Protein AF-A0A0A9E3D6-F1 (afdb_monomer)

Organism: Arundo donax (NCBI:txid35708)

Sequence (77 aa):
MTPLQAAVGVRQGLRPGLPKKAHPKLLDLMQRCWEADPSNRPSFPDVLAELEDLLAQVQGTLGKGTQEPKDDSGTKD

InterPro domains:
  IPR001245 Serine-threonine/tyrosine-protein kinase, catalytic domain [PF07714] (5-51)
  IPR011009 Protein kinase-like domain superfamily [SSF56112] (3-55)
  IPR051681 Serine/Threonine Kinases and Pseudokinases [PTHR44329] (3-59)

Secondary structure (DSSP, 8-state):
--HHHHHHHHHTT--PPPPSSS-HHHHHHHHHHT-SSGGGSPPHHHHHHHHHHHHHHHHHHTT--------------

Structure (mmCIF, N/CA/C/O backbone):
data_AF-A0A0A9E3D6-F1
#
_entry.id   AF-A0A0A9E3D6-F1
#
loop_
_atom_site.group_PDB
_atom_site.id
_atom_site.type_symbol
_atom_site.label_atom_id
_atom_site.label_alt_id
_atom_site.label_comp_id
_atom_site.label_asym_id
_atom_site.label_entity_id
_atom_site.label_seq_id
_atom_site.pdbx_PDB_ins_code
_atom_site.Cartn_x
_atom_site.Cartn_y
_atom_site.Cartn_z
_atom_site.occupancy
_atom_site.B_iso_or_equiv
_atom_site.auth_seq_id
_atom_site.auth_comp_id
_atom_site.auth_asym_id
_atom_site.auth_atom_id
_atom_site.pdbx_PDB_model_num
ATOM 1 N N . MET A 1 1 ? 8.808 -18.287 3.693 1.00 72.19 1 MET A N 1
ATOM 2 C CA . MET A 1 1 ? 8.965 -17.757 2.324 1.00 72.19 1 MET A CA 1
ATOM 3 C C . MET A 1 1 ? 10.366 -17.186 2.225 1.00 72.19 1 MET A C 1
ATOM 5 O O . MET A 1 1 ? 10.730 -16.394 3.085 1.00 72.19 1 MET A O 1
ATOM 9 N N . THR A 1 2 ? 11.177 -17.628 1.269 1.00 93.44 2 THR A N 1
ATOM 10 C CA . THR A 1 2 ? 12.497 -17.023 1.035 1.00 93.44 2 THR A CA 1
ATOM 11 C C . THR A 1 2 ? 12.346 -15.728 0.225 1.00 93.44 2 THR A C 1
ATOM 13 O O . THR A 1 2 ? 11.342 -15.575 -0.479 1.00 93.44 2 THR A O 1
ATOM 16 N N . PRO A 1 3 ? 13.323 -14.802 0.264 1.00 92.62 3 PRO A N 1
ATOM 17 C CA . PRO A 1 3 ? 13.274 -13.580 -0.546 1.00 92.62 3 PRO A CA 1
ATOM 18 C C . PRO A 1 3 ? 13.061 -13.851 -2.043 1.00 92.62 3 PRO A C 1
ATOM 20 O O . PRO A 1 3 ? 12.279 -13.164 -2.697 1.00 92.62 3 PRO A O 1
ATOM 23 N N . LEU A 1 4 ? 13.684 -14.910 -2.575 1.00 94.44 4 LEU A N 1
ATOM 24 C CA . LEU A 1 4 ? 13.513 -15.315 -3.971 1.00 94.44 4 LEU A CA 1
ATOM 25 C C . LEU A 1 4 ? 12.072 -15.753 -4.273 1.00 94.44 4 LEU A C 1
ATOM 27 O O . LEU A 1 4 ? 11.500 -15.337 -5.276 1.00 94.44 4 LEU A O 1
ATOM 31 N N . GLN A 1 5 ? 11.461 -16.550 -3.391 1.00 94.88 5 GLN A N 1
ATOM 32 C CA . GLN A 1 5 ? 10.064 -16.969 -3.542 1.00 94.88 5 GLN A CA 1
ATOM 33 C C . GLN A 1 5 ? 9.106 -15.771 -3.511 1.00 94.88 5 GLN A C 1
ATOM 35 O O . GLN A 1 5 ? 8.146 -15.745 -4.278 1.00 94.88 5 GLN A O 1
ATOM 40 N N . ALA A 1 6 ? 9.376 -14.769 -2.666 1.00 93.06 6 ALA A N 1
ATOM 41 C CA . ALA A 1 6 ? 8.589 -13.537 -2.614 1.00 93.06 6 ALA A CA 1
ATOM 42 C C . ALA A 1 6 ? 8.676 -12.753 -3.930 1.00 93.06 6 ALA A C 1
ATOM 44 O O . ALA A 1 6 ? 7.646 -12.404 -4.502 1.00 93.06 6 ALA A O 1
ATOM 45 N N . ALA A 1 7 ? 9.888 -12.543 -4.452 1.00 93.56 7 ALA A N 1
ATOM 46 C CA . ALA A 1 7 ? 10.091 -11.843 -5.718 1.00 93.56 7 ALA A CA 1
ATOM 47 C C . ALA A 1 7 ? 9.400 -12.559 -6.892 1.00 93.56 7 ALA A C 1
ATOM 49 O O . ALA A 1 7 ? 8.718 -11.922 -7.697 1.00 93.56 7 ALA A O 1
ATOM 50 N N . VAL A 1 8 ? 9.525 -13.890 -6.972 1.00 95.25 8 VAL A N 1
ATOM 51 C CA . VAL A 1 8 ? 8.848 -14.698 -7.998 1.00 95.25 8 VAL A CA 1
ATOM 52 C C . VAL A 1 8 ? 7.327 -14.598 -7.861 1.00 95.25 8 VAL A C 1
ATOM 54 O O . VAL A 1 8 ? 6.651 -14.341 -8.855 1.00 95.25 8 VAL A O 1
ATOM 57 N N . GLY A 1 9 ? 6.789 -14.721 -6.646 1.00 94.69 9 GLY A N 1
ATOM 58 C CA . GLY A 1 9 ? 5.351 -14.613 -6.403 1.00 94.69 9 GLY A CA 1
ATOM 59 C C . GLY A 1 9 ? 4.784 -13.243 -6.783 1.00 94.69 9 GLY A C 1
ATOM 60 O O . GLY A 1 9 ? 3.760 -13.172 -7.457 1.00 94.69 9 GLY A O 1
ATOM 61 N N . VAL A 1 10 ? 5.476 -12.151 -6.439 1.00 94.38 10 VAL A N 1
ATOM 62 C CA . VAL A 1 10 ? 5.051 -10.787 -6.802 1.00 94.38 10 VAL A CA 1
ATOM 63 C C . VAL A 1 10 ? 4.965 -10.615 -8.318 1.00 94.38 10 VAL A C 1
ATOM 65 O O . VAL A 1 10 ? 3.987 -10.036 -8.799 1.00 94.38 10 VAL A O 1
ATOM 68 N N . ARG A 1 11 ? 5.937 -11.160 -9.069 1.00 91.62 11 ARG A N 1
ATOM 69 C CA . ARG A 1 11 ? 5.933 -11.160 -10.544 1.00 91.62 11 ARG A CA 1
ATOM 70 C C . ARG A 1 11 ? 4.781 -11.970 -11.143 1.00 91.62 11 ARG A C 1
ATOM 72 O O . ARG A 1 11 ? 4.358 -11.669 -12.250 1.00 91.62 11 ARG A O 1
ATOM 79 N N . GLN A 1 12 ? 4.274 -12.967 -10.421 1.00 94.50 12 GLN A N 1
ATOM 80 C CA . GLN A 1 12 ? 3.100 -13.765 -10.797 1.00 94.50 12 GLN A CA 1
ATOM 81 C C . GLN A 1 12 ? 1.772 -13.134 -10.342 1.00 94.50 12 GLN A C 1
ATOM 83 O O . GLN A 1 12 ? 0.722 -13.751 -10.480 1.00 94.50 12 GLN A O 1
ATOM 88 N N . GLY A 1 13 ? 1.803 -11.924 -9.776 1.00 92.75 13 GLY A N 1
ATOM 89 C CA . GLY A 1 13 ? 0.607 -11.244 -9.275 1.00 92.75 13 GLY A CA 1
ATOM 90 C C . GLY A 1 13 ? 0.167 -11.694 -7.880 1.00 92.75 13 GLY A C 1
ATOM 91 O O . GLY A 1 13 ? -0.841 -11.205 -7.380 1.00 92.75 13 GLY A O 1
ATOM 92 N N . LEU A 1 14 ? 0.923 -12.568 -7.206 1.00 94.69 14 LEU A N 1
ATOM 93 C CA . LEU A 1 14 ? 0.608 -12.950 -5.832 1.00 94.69 14 LEU A CA 1
ATOM 94 C C . LEU A 1 14 ? 0.824 -11.762 -4.892 1.00 94.69 14 LEU A C 1
ATOM 96 O O . LEU A 1 14 ? 1.819 -11.032 -4.985 1.00 94.69 14 LEU A O 1
ATOM 100 N N . ARG A 1 15 ? -0.111 -11.593 -3.960 1.00 94.81 15 ARG A N 1
ATOM 101 C CA . ARG A 1 15 ? -0.058 -10.619 -2.867 1.00 94.81 15 ARG A CA 1
ATOM 102 C C . ARG A 1 15 ? -0.432 -11.309 -1.553 1.00 94.81 15 ARG A C 1
ATOM 104 O O . ARG A 1 15 ? -1.124 -12.329 -1.588 1.00 94.81 15 ARG A O 1
ATOM 111 N N . PRO A 1 16 ? 0.034 -10.803 -0.399 1.00 92.44 16 PRO A N 1
ATOM 112 C CA . PRO A 1 16 ? -0.410 -11.311 0.892 1.00 92.44 16 PRO A CA 1
ATOM 113 C C . PRO A 1 16 ? -1.934 -11.229 1.027 1.00 92.44 16 PRO A C 1
ATOM 115 O O . PRO A 1 16 ? -2.560 -10.296 0.526 1.00 92.44 16 PRO A O 1
ATOM 118 N N . GLY A 1 17 ? -2.525 -12.188 1.739 1.00 93.12 17 GLY A N 1
ATOM 119 C CA . GLY A 1 17 ? -3.939 -12.115 2.093 1.00 93.12 17 GLY A CA 1
A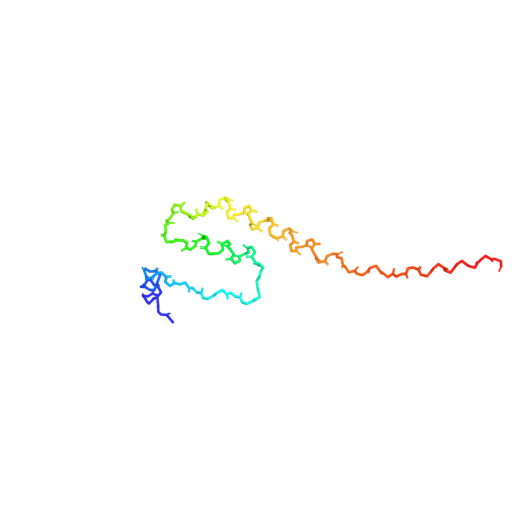TOM 120 C C . GLY A 1 17 ? -4.226 -10.887 2.958 1.00 93.12 17 GLY A C 1
ATOM 121 O O . GLY A 1 17 ? -3.429 -10.532 3.829 1.00 93.12 17 GLY A O 1
ATOM 122 N N . LEU A 1 18 ? -5.371 -10.248 2.725 1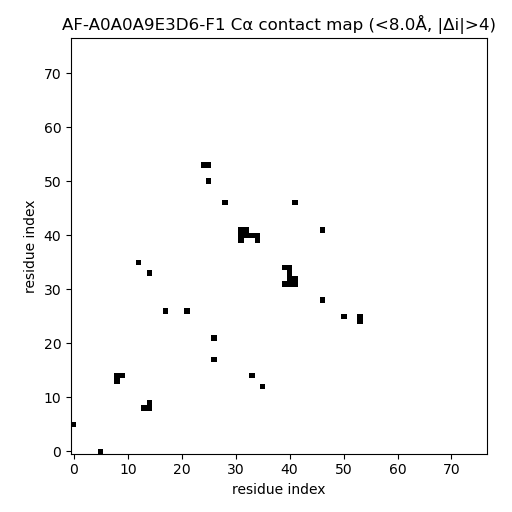.00 93.50 18 LEU A N 1
ATOM 123 C CA . LEU A 1 18 ? -5.779 -9.078 3.495 1.00 93.50 18 LEU A CA 1
ATOM 124 C C . LEU A 1 18 ? -6.114 -9.462 4.950 1.00 93.50 18 LEU A C 1
ATOM 126 O O . LEU A 1 18 ? -6.718 -10.514 5.195 1.00 93.50 18 LEU A O 1
ATOM 130 N N . PRO A 1 19 ? -5.744 -8.628 5.937 1.00 93.81 19 PRO A N 1
ATOM 131 C CA . PRO A 1 19 ? -6.072 -8.881 7.335 1.00 93.81 19 PRO A CA 1
ATOM 132 C C . PRO A 1 19 ? -7.588 -8.821 7.572 1.00 93.81 19 PRO A C 1
ATOM 134 O O . PRO A 1 19 ? -8.276 -7.929 7.087 1.00 93.81 19 PRO A O 1
ATOM 137 N N . LYS A 1 20 ? -8.113 -9.748 8.388 1.00 91.38 20 LYS A N 1
ATOM 138 C CA . LYS A 1 20 ? -9.557 -9.841 8.697 1.00 91.38 20 LYS A CA 1
ATOM 139 C C . LYS A 1 20 ? -10.087 -8.694 9.566 1.00 91.38 20 LYS A C 1
ATOM 141 O O . LYS A 1 20 ? -11.285 -8.448 9.589 1.00 91.38 20 LYS A O 1
ATOM 146 N N . LYS A 1 21 ? -9.207 -8.046 10.333 1.00 92.25 21 LYS A N 1
ATOM 147 C CA . LYS A 1 21 ? -9.535 -6.955 11.262 1.00 92.25 21 LYS A CA 1
ATOM 148 C C . LYS A 1 21 ? -8.776 -5.700 10.849 1.00 92.25 21 LYS A C 1
ATOM 150 O O . LYS A 1 21 ? -7.752 -5.372 11.438 1.00 92.25 21 LYS A O 1
ATOM 155 N N . ALA A 1 22 ? -9.258 -5.041 9.807 1.00 92.00 22 ALA A N 1
ATOM 156 C CA . ALA A 1 22 ? -8.708 -3.784 9.323 1.00 92.00 22 ALA A CA 1
ATOM 157 C C . ALA A 1 22 ? -9.826 -2.909 8.759 1.00 92.00 22 ALA A C 1
ATOM 159 O O . ALA A 1 22 ? -10.881 -3.407 8.364 1.00 92.00 22 ALA A O 1
ATOM 160 N N . HIS A 1 23 ? -9.592 -1.599 8.733 1.00 94.56 23 HIS A N 1
ATOM 161 C CA . HIS A 1 23 ? -10.558 -0.661 8.184 1.00 94.56 23 HIS A CA 1
ATOM 162 C C . HIS A 1 23 ? -10.715 -0.881 6.665 1.00 94.56 23 HIS A C 1
ATOM 164 O O . HIS A 1 23 ? -9.696 -0.962 5.977 1.00 94.56 23 HIS A O 1
ATOM 170 N N . PRO A 1 24 ? -11.940 -0.917 6.103 1.00 94.88 24 PRO A N 1
ATOM 171 C CA . PRO A 1 24 ? -12.153 -1.179 4.676 1.00 94.88 24 PRO A CA 1
ATOM 172 C C . PRO A 1 24 ? -11.357 -0.254 3.744 1.00 94.88 24 PRO A C 1
ATOM 174 O O . PRO A 1 24 ? -10.758 -0.724 2.784 1.00 94.88 24 PRO A O 1
ATOM 177 N N . LYS A 1 25 ? -11.259 1.042 4.075 1.00 95.38 25 LYS A N 1
ATOM 178 C CA . LYS A 1 25 ? -10.440 2.006 3.310 1.00 95.38 25 LYS A CA 1
ATOM 179 C C . LYS A 1 25 ? -8.942 1.680 3.314 1.00 95.38 25 LYS A C 1
ATOM 181 O O . LYS A 1 25 ? -8.273 1.905 2.318 1.00 95.38 25 LYS A O 1
ATOM 186 N N . LEU A 1 26 ? -8.417 1.111 4.405 1.00 96.19 26 LEU A N 1
ATOM 187 C CA . LEU A 1 26 ? -7.019 0.672 4.445 1.00 96.19 26 LEU A CA 1
ATOM 188 C C . LEU A 1 26 ? -6.804 -0.526 3.517 1.00 96.19 26 LEU A C 1
ATOM 190 O O . LEU A 1 26 ? -5.800 -0.593 2.817 1.00 96.19 26 LEU A O 1
ATOM 194 N N . LEU A 1 27 ? -7.757 -1.462 3.501 1.00 96.69 27 LEU A N 1
ATOM 195 C CA . LEU A 1 27 ? -7.706 -2.627 2.618 1.00 96.69 27 LEU A CA 1
ATOM 196 C C . LEU A 1 27 ? -7.772 -2.228 1.139 1.00 96.69 27 LEU A C 1
ATOM 198 O O . LEU A 1 27 ? -7.070 -2.822 0.323 1.00 96.69 27 LEU A O 1
ATOM 202 N N . ASP A 1 28 ? -8.596 -1.238 0.799 1.00 96.81 28 ASP A N 1
ATOM 203 C CA . ASP A 1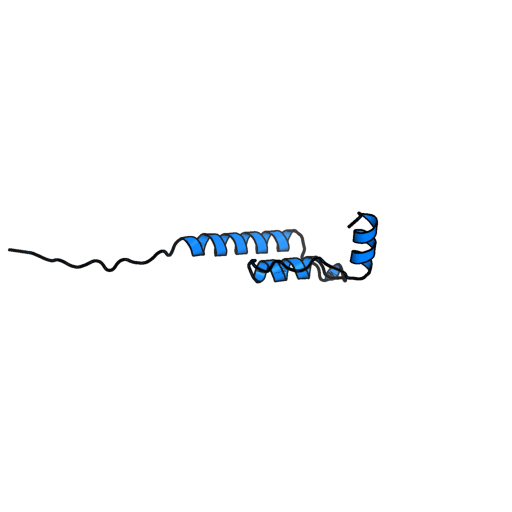 28 ? -8.665 -0.662 -0.547 1.00 96.81 28 ASP A CA 1
ATOM 204 C C . ASP A 1 28 ? -7.339 0.002 -0.949 1.00 96.81 28 ASP A C 1
ATOM 206 O O . ASP A 1 28 ? -6.747 -0.358 -1.967 1.00 96.81 28 ASP A O 1
ATOM 210 N N . LEU A 1 29 ? -6.808 0.883 -0.092 1.00 97.69 29 LEU A N 1
ATOM 211 C CA . LEU A 1 29 ? -5.533 1.562 -0.323 1.00 97.69 29 LEU A CA 1
ATOM 212 C C . LEU A 1 29 ? -4.382 0.566 -0.534 1.00 97.69 29 LEU A C 1
ATOM 214 O O . LEU A 1 29 ? -3.580 0.723 -1.453 1.00 97.69 29 LEU A O 1
ATOM 218 N N . MET A 1 30 ? -4.315 -0.496 0.278 1.00 97.19 30 MET A N 1
ATOM 219 C CA . MET A 1 30 ? -3.315 -1.556 0.116 1.00 97.19 30 MET A CA 1
ATOM 220 C C . MET A 1 30 ? -3.406 -2.235 -1.256 1.00 97.19 30 MET A C 1
ATOM 222 O O . MET A 1 30 ? -2.374 -2.474 -1.878 1.00 97.19 30 MET A O 1
ATOM 226 N N . GLN A 1 31 ? -4.617 -2.526 -1.738 1.00 96.12 31 GLN A N 1
ATOM 227 C CA . GLN A 1 31 ? -4.818 -3.142 -3.052 1.00 96.12 31 GLN A CA 1
ATOM 228 C C . GLN A 1 31 ? -4.401 -2.202 -4.186 1.00 96.12 31 GLN A C 1
ATOM 230 O O . GLN A 1 31 ? -3.644 -2.627 -5.059 1.00 96.12 31 GLN A O 1
ATOM 235 N N . ARG A 1 32 ? -4.777 -0.916 -4.129 1.00 97.50 32 ARG A N 1
ATOM 236 C CA . ARG A 1 32 ? -4.355 0.080 -5.131 1.00 97.50 32 ARG A CA 1
ATOM 237 C C . ARG A 1 32 ? -2.838 0.280 -5.167 1.00 97.50 32 ARG A C 1
ATOM 239 O O . ARG A 1 32 ? -2.245 0.378 -6.237 1.00 97.50 32 ARG A O 1
ATOM 246 N N . CYS A 1 33 ? -2.170 0.241 -4.015 1.00 97.44 33 CYS A N 1
ATOM 247 C CA . CYS A 1 33 ? -0.703 0.245 -3.939 1.00 97.44 33 CYS A CA 1
ATOM 248 C C . CYS A 1 33 ? -0.050 -0.993 -4.586 1.00 97.44 33 CYS A C 1
ATOM 250 O O . CYS A 1 33 ? 1.141 -0.975 -4.908 1.00 97.44 33 CYS A O 1
ATOM 252 N N . TRP A 1 34 ? -0.800 -2.081 -4.760 1.00 96.12 34 TRP A N 1
ATOM 253 C CA . TRP A 1 34 ? -0.327 -3.363 -5.282 1.00 96.12 34 TRP A CA 1
ATOM 254 C C . TRP A 1 34 ? -0.665 -3.618 -6.748 1.00 96.12 34 TRP A C 1
ATOM 256 O O . TRP A 1 34 ? -0.273 -4.679 -7.255 1.00 96.12 34 TRP A O 1
ATOM 266 N N . GLU A 1 35 ? -1.321 -2.665 -7.412 1.00 96.06 35 GLU A N 1
ATOM 267 C CA . GLU A 1 35 ? -1.709 -2.749 -8.817 1.00 96.06 35 GLU A CA 1
ATOM 268 C C . GLU A 1 35 ? -0.548 -3.188 -9.716 1.00 96.06 35 GLU A C 1
ATOM 270 O O . GLU A 1 35 ? 0.616 -2.782 -9.552 1.00 96.06 35 GLU A O 1
ATOM 275 N N . ALA A 1 36 ? -0.869 -4.077 -10.659 1.00 93.19 36 ALA A N 1
ATOM 276 C CA . ALA A 1 36 ? 0.109 -4.623 -11.592 1.0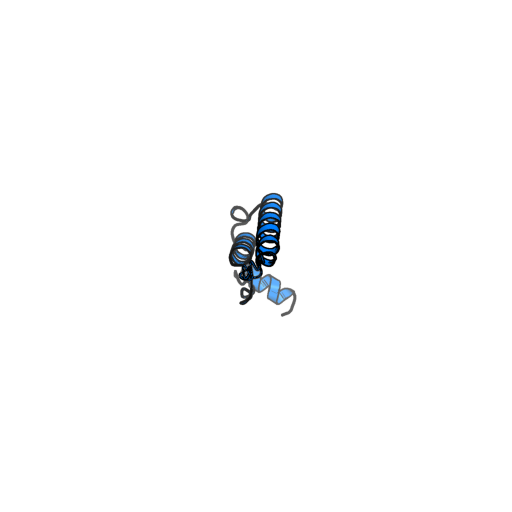0 93.19 36 ALA A CA 1
ATOM 277 C C . ALA A 1 36 ? 0.681 -3.513 -12.480 1.00 93.19 36 ALA A C 1
ATOM 279 O O . ALA A 1 36 ? 1.901 -3.429 -12.632 1.00 93.19 36 ALA A O 1
ATOM 280 N N . ASP A 1 37 ? -0.198 -2.645 -12.984 1.00 94.88 37 ASP A N 1
ATOM 281 C CA . ASP A 1 37 ? 0.169 -1.438 -13.713 1.00 94.88 37 ASP A CA 1
ATOM 282 C C . ASP A 1 37 ? 0.658 -0.352 -12.733 1.00 94.88 37 ASP A C 1
ATOM 284 O O . ASP A 1 37 ? -0.115 0.097 -11.880 1.00 94.88 37 ASP A O 1
ATOM 288 N N . PRO A 1 38 ? 1.927 0.091 -12.823 1.00 95.12 38 PRO A N 1
ATOM 289 C CA . PRO A 1 38 ? 2.442 1.179 -11.999 1.00 95.12 38 PRO A CA 1
ATOM 290 C C . PRO A 1 38 ? 1.650 2.484 -12.126 1.00 95.12 38 PRO A C 1
ATOM 292 O O . PRO A 1 38 ? 1.612 3.238 -11.159 1.00 95.12 38 PRO A O 1
ATOM 295 N N . SER A 1 39 ? 1.015 2.745 -13.272 1.00 97.12 39 SER A N 1
ATOM 296 C CA . SER A 1 39 ? 0.230 3.963 -13.504 1.00 97.12 39 SER A CA 1
ATOM 297 C C . SER A 1 39 ? -1.086 4.000 -12.725 1.00 97.12 39 SER A C 1
ATOM 299 O O . SER A 1 39 ? -1.611 5.085 -12.493 1.00 97.12 39 SER A O 1
ATOM 301 N N . ASN A 1 40 ? -1.592 2.847 -12.275 1.00 97.00 40 ASN A N 1
ATOM 302 C CA . ASN A 1 40 ? -2.791 2.764 -11.435 1.00 97.00 40 ASN A CA 1
ATOM 303 C C . ASN A 1 40 ? -2.486 2.925 -9.938 1.00 97.00 40 ASN A C 1
ATOM 305 O O . ASN A 1 40 ? -3.406 2.974 -9.119 1.00 97.00 40 ASN A O 1
ATOM 309 N N . ARG A 1 41 ? -1.204 2.9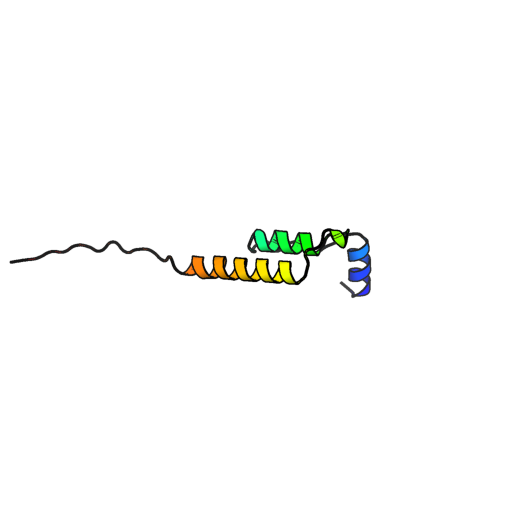75 -9.557 1.00 98.19 41 ARG A N 1
ATOM 310 C CA . ARG A 1 41 ? -0.811 3.116 -8.154 1.00 98.19 41 ARG A CA 1
ATOM 311 C C . ARG A 1 41 ? -0.971 4.571 -7.714 1.00 98.19 41 ARG A C 1
ATOM 313 O O . ARG A 1 41 ? -0.594 5.469 -8.467 1.00 98.19 41 ARG A O 1
ATOM 320 N N . PRO A 1 42 ? -1.471 4.820 -6.492 1.00 98.38 42 PRO A N 1
ATOM 321 C CA . PRO A 1 42 ? -1.523 6.169 -5.948 1.00 98.38 42 PRO A CA 1
ATOM 322 C C . PRO A 1 42 ? -0.111 6.738 -5.794 1.00 98.38 42 PRO A C 1
ATOM 324 O O . PRO A 1 42 ? 0.851 6.006 -5.527 1.00 98.38 42 PRO A O 1
ATOM 327 N N . SER A 1 43 ? 0.013 8.057 -5.935 1.00 98.38 43 SER A N 1
ATOM 328 C CA . SER A 1 43 ? 1.268 8.729 -5.623 1.00 98.38 43 SER A CA 1
ATOM 329 C C . SER A 1 43 ? 1.501 8.723 -4.110 1.00 98.38 43 SER A C 1
ATOM 331 O O . SER A 1 43 ? 0.567 8.610 -3.318 1.00 98.38 43 SER A O 1
ATOM 333 N N . PHE A 1 44 ? 2.756 8.845 -3.675 1.00 98.12 44 PHE A N 1
ATOM 334 C CA . PHE A 1 44 ? 3.059 8.857 -2.241 1.00 98.12 44 PHE A CA 1
ATOM 335 C C . PHE A 1 44 ? 2.330 9.981 -1.469 1.00 98.12 44 PHE A C 1
ATOM 337 O O . PHE A 1 44 ? 1.835 9.702 -0.378 1.00 98.12 44 PHE A O 1
ATOM 344 N N . PRO A 1 45 ? 2.186 11.211 -2.010 1.00 98.44 45 PRO A N 1
ATOM 345 C CA . PRO A 1 45 ? 1.328 12.233 -1.408 1.00 98.44 45 PRO A CA 1
ATOM 346 C C . PRO A 1 45 ? -0.136 11.805 -1.234 1.00 98.44 45 PRO A C 1
ATOM 348 O O . PRO A 1 45 ? -0.702 12.046 -0.171 1.00 98.44 45 PRO A O 1
ATOM 351 N N . ASP A 1 46 ? -0.729 11.129 -2.224 1.00 98.19 46 ASP A N 1
ATOM 352 C CA . ASP A 1 46 ? -2.116 10.645 -2.127 1.00 98.19 46 ASP A CA 1
ATOM 353 C C . ASP A 1 46 ? -2.250 9.591 -1.021 1.00 98.19 46 ASP A C 1
ATOM 355 O O . ASP A 1 46 ? -3.177 9.633 -0.216 1.00 98.19 46 ASP A O 1
ATOM 359 N N . VAL A 1 47 ? -1.274 8.678 -0.931 1.00 98.44 47 VAL A N 1
ATOM 360 C CA . VAL A 1 47 ? -1.215 7.662 0.130 1.00 98.44 47 VAL A CA 1
ATOM 361 C C . VAL A 1 47 ? -1.182 8.315 1.512 1.00 98.44 47 VAL A C 1
ATOM 363 O O . VAL A 1 47 ? -1.893 7.867 2.409 1.00 98.44 47 VAL A O 1
ATOM 366 N N . LEU A 1 48 ? -0.366 9.359 1.699 1.00 98.25 48 LEU A N 1
ATOM 367 C CA . LEU A 1 48 ? -0.286 10.079 2.973 1.00 98.25 48 LEU A CA 1
ATOM 368 C C . LEU A 1 48 ? -1.616 10.742 3.329 1.00 98.25 48 LEU A C 1
ATOM 370 O O . LEU A 1 48 ? -2.111 10.518 4.432 1.00 98.25 48 LEU A O 1
ATOM 374 N N . ALA A 1 49 ? -2.212 11.482 2.392 1.00 98.12 49 ALA A N 1
ATOM 375 C CA . ALA A 1 49 ? -3.483 12.165 2.615 1.00 98.12 49 ALA A CA 1
ATOM 376 C C . ALA A 1 49 ? -4.590 11.183 3.036 1.00 98.12 49 ALA A C 1
ATOM 378 O O . ALA A 1 49 ? -5.280 11.397 4.031 1.00 98.12 49 ALA A O 1
ATOM 379 N N . GLU A 1 50 ? -4.710 10.046 2.344 1.00 97.94 50 GLU A N 1
ATOM 380 C CA . GLU A 1 50 ? -5.709 9.028 2.679 1.00 97.94 50 GLU A CA 1
ATOM 381 C C . GLU A 1 50 ? -5.467 8.366 4.046 1.00 97.94 50 GLU A C 1
ATOM 383 O O . GLU A 1 50 ? -6.421 8.042 4.763 1.00 97.94 50 GLU A O 1
ATOM 388 N N . LEU A 1 51 ? -4.202 8.148 4.424 1.00 97.69 51 LEU A N 1
ATOM 389 C CA . LEU A 1 51 ? -3.845 7.587 5.729 1.00 97.69 51 LEU A CA 1
ATOM 390 C C . LEU A 1 51 ? -4.127 8.568 6.872 1.00 97.69 51 LEU A C 1
ATOM 392 O O . LEU A 1 51 ? -4.628 8.143 7.915 1.00 97.69 51 LEU A O 1
ATOM 396 N N . GLU A 1 52 ? -3.837 9.854 6.684 1.00 97.31 52 GLU A N 1
ATOM 397 C CA . GLU A 1 52 ? -4.134 10.918 7.648 1.00 97.31 52 GLU A CA 1
ATOM 398 C C . GLU A 1 52 ? -5.646 11.064 7.863 1.00 97.31 52 GLU A 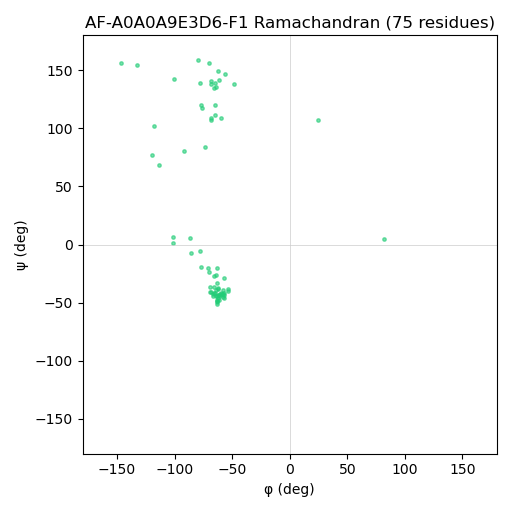C 1
ATOM 400 O O . GLU A 1 52 ? -6.117 11.025 9.005 1.00 97.31 52 GLU A O 1
ATOM 405 N N . ASP A 1 53 ? -6.422 11.109 6.777 1.00 96.12 53 ASP A N 1
ATOM 406 C CA . ASP A 1 53 ? -7.886 11.145 6.823 1.00 96.12 53 ASP A CA 1
ATOM 407 C C . ASP A 1 53 ? -8.462 9.933 7.557 1.00 96.12 53 ASP A C 1
ATOM 409 O O . ASP A 1 53 ? -9.414 10.041 8.342 1.00 96.12 53 ASP A O 1
ATOM 413 N N . LEU A 1 54 ? -7.906 8.749 7.292 1.00 95.81 54 LEU A N 1
ATOM 414 C CA . LEU A 1 54 ? -8.336 7.520 7.937 1.00 95.81 54 LEU A CA 1
ATOM 415 C C . LEU A 1 54 ? -8.020 7.531 9.437 1.00 95.81 54 LEU A C 1
ATOM 417 O O . LEU A 1 54 ? -8.855 7.125 10.249 1.00 95.81 54 LEU A O 1
ATOM 421 N N . LEU A 1 55 ? -6.834 8.004 9.813 1.00 95.62 55 LEU A N 1
ATOM 422 C CA . LEU A 1 55 ? -6.418 8.115 11.205 1.00 95.62 55 LEU A CA 1
ATOM 423 C C . LEU A 1 55 ? -7.332 9.075 11.980 1.00 95.62 55 LEU A C 1
ATOM 425 O O . LEU A 1 55 ? -7.795 8.723 13.067 1.00 95.62 55 LEU A O 1
ATOM 429 N N . ALA A 1 56 ? -7.678 10.221 11.389 1.00 94.75 56 ALA A N 1
ATOM 430 C CA . ALA A 1 56 ? -8.627 11.171 11.967 1.00 94.75 56 ALA A CA 1
ATOM 431 C C . ALA A 1 56 ? -10.025 10.553 12.175 1.00 94.75 56 ALA A C 1
ATOM 433 O O . ALA A 1 56 ? -10.628 10.721 13.239 1.00 94.75 56 ALA A O 1
ATOM 434 N N . GLN A 1 57 ? -10.527 9.780 11.203 1.00 91.56 57 GLN A N 1
ATOM 435 C CA . GLN A 1 57 ? -11.813 9.074 11.313 1.00 91.56 57 GLN A CA 1
ATOM 436 C C . GLN A 1 57 ? -11.809 8.062 12.465 1.00 91.56 57 GLN A C 1
ATOM 438 O O . GLN A 1 57 ? -12.728 8.049 13.283 1.00 91.56 57 GLN A O 1
ATOM 443 N N . VAL A 1 58 ? -10.767 7.232 12.563 1.00 90.38 58 VAL A N 1
ATOM 444 C CA . VAL A 1 58 ? -10.679 6.200 13.605 1.00 90.38 58 VAL A CA 1
ATOM 445 C C . VAL A 1 58 ? -10.554 6.832 14.995 1.00 90.38 58 VAL A C 1
ATOM 447 O O . VAL A 1 58 ? -11.239 6.403 15.924 1.00 90.38 58 VAL A O 1
ATOM 450 N N . GLN A 1 59 ? -9.760 7.892 15.149 1.00 85.94 59 GLN A N 1
ATOM 451 C CA . GLN A 1 59 ? -9.604 8.588 16.431 1.00 85.94 59 GLN A CA 1
ATOM 452 C C . GLN A 1 59 ? -10.874 9.345 16.853 1.00 85.94 59 GLN A C 1
ATOM 454 O O . GLN A 1 59 ? -11.233 9.322 18.030 1.00 85.94 59 GLN A O 1
ATOM 459 N N . GLY A 1 60 ? -11.613 9.931 15.905 1.00 68.38 60 GLY A N 1
ATOM 460 C CA . GLY A 1 60 ? -12.897 10.586 16.177 1.00 68.38 60 GLY A CA 1
ATOM 461 C C . GLY A 1 60 ? -14.003 9.627 16.640 1.00 68.38 60 GLY A C 1
ATOM 462 O O . GLY A 1 60 ? -14.899 10.028 17.383 1.00 68.38 60 GLY A O 1
ATOM 463 N N . THR A 1 61 ? -13.939 8.347 16.257 1.00 59.31 61 THR A N 1
ATOM 464 C CA . THR A 1 61 ? -14.940 7.338 16.661 1.00 59.31 61 THR A CA 1
ATOM 465 C C . THR A 1 61 ? -14.782 6.829 18.096 1.00 59.31 61 THR A C 1
ATOM 467 O O . THR A 1 61 ? -15.756 6.348 18.671 1.00 59.31 61 THR A O 1
ATOM 470 N N . LEU A 1 62 ? -13.607 6.987 18.719 1.00 57.97 62 LEU A N 1
ATOM 471 C CA . LEU A 1 62 ? -13.359 6.529 20.094 1.00 57.97 62 LEU A CA 1
ATOM 472 C C . LEU A 1 62 ? -13.948 7.465 21.177 1.00 57.97 62 LEU A C 1
ATOM 474 O O . LEU A 1 62 ? -13.899 7.136 22.358 1.00 57.97 62 LEU A O 1
ATOM 478 N N . GLY A 1 63 ? -14.510 8.618 20.788 1.00 52.59 63 GLY A N 1
ATOM 479 C CA . GLY A 1 63 ? -14.994 9.673 21.691 1.00 52.59 63 GLY A CA 1
ATOM 480 C C . GLY A 1 63 ? -16.508 9.734 21.937 1.00 52.59 63 GLY A C 1
ATOM 481 O O . GLY A 1 63 ? -16.967 10.672 22.584 1.00 52.59 63 GLY A O 1
ATOM 482 N N . LYS A 1 64 ? -17.312 8.781 21.444 1.00 46.06 64 LYS A N 1
ATOM 483 C CA . LYS A 1 64 ? -18.757 8.709 21.750 1.00 46.06 64 LYS A CA 1
ATOM 484 C C . LYS A 1 64 ? -19.093 7.471 22.583 1.00 46.06 64 LYS A C 1
ATOM 486 O O . LYS A 1 64 ? -19.767 6.556 22.123 1.00 46.06 64 LYS A O 1
ATOM 491 N N . GLY A 1 65 ? -18.619 7.468 23.827 1.00 45.62 65 GLY A N 1
ATOM 492 C CA . GLY A 1 65 ? -19.212 6.667 24.895 1.00 45.62 65 GLY A CA 1
ATOM 493 C C . GLY A 1 65 ? -20.488 7.351 25.394 1.00 45.62 65 GLY A C 1
ATOM 494 O O . GLY A 1 65 ? -20.447 8.511 25.784 1.00 45.62 65 GLY A O 1
ATOM 495 N N . THR A 1 66 ? -21.606 6.638 25.281 1.00 46.44 66 THR A N 1
ATOM 496 C CA . THR A 1 66 ? -22.831 6.685 26.097 1.00 46.44 66 THR A CA 1
ATOM 497 C C . THR A 1 66 ? -23.127 7.991 26.851 1.00 46.44 66 THR A C 1
ATOM 499 O O . THR A 1 66 ? -22.540 8.273 27.891 1.00 46.44 66 THR A O 1
ATOM 502 N N . GLN A 1 67 ? -24.118 8.754 26.376 1.00 49.12 67 GLN A N 1
ATOM 503 C CA . GLN A 1 67 ? -24.823 9.712 27.231 1.00 49.12 67 GLN A CA 1
ATOM 504 C C . GLN A 1 67 ? -25.578 8.917 28.302 1.00 49.12 67 GLN A C 1
ATOM 506 O O . GLN A 1 67 ? -26.521 8.197 27.978 1.00 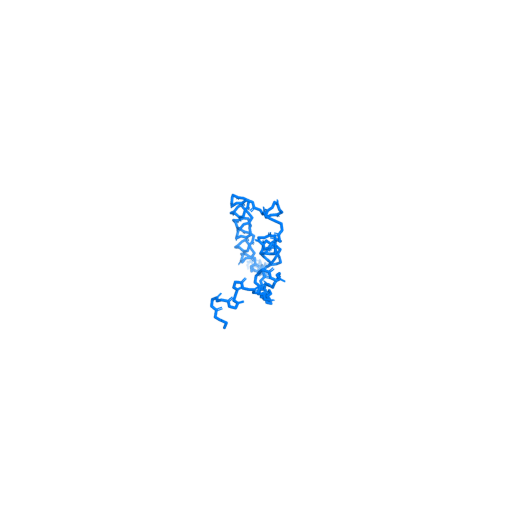49.12 67 GLN A O 1
ATOM 511 N N . GLU A 1 68 ? -25.148 9.025 29.558 1.00 49.69 68 GLU A N 1
ATOM 512 C CA . GLU A 1 68 ? -25.987 8.636 30.689 1.00 49.69 68 GLU A CA 1
ATOM 513 C C . GLU A 1 68 ? -27.225 9.546 30.733 1.00 49.69 68 GLU A C 1
ATOM 515 O O . GLU A 1 68 ? -27.093 10.764 30.549 1.00 49.69 68 GLU A O 1
ATOM 520 N N . PRO A 1 69 ? -28.431 8.998 30.953 1.00 50.53 69 PRO A N 1
ATOM 521 C CA . PRO A 1 69 ? -29.599 9.822 31.206 1.00 50.53 69 PRO A CA 1
ATOM 522 C C . PRO A 1 69 ? -29.377 10.571 32.527 1.00 50.53 69 PRO A C 1
ATOM 524 O O . PRO A 1 69 ? -29.178 9.961 33.572 1.00 50.53 69 PRO A O 1
ATOM 527 N N . LYS A 1 70 ? -29.380 11.908 32.482 1.00 49.56 70 LYS A N 1
ATOM 528 C CA . LYS A 1 70 ? -29.481 12.728 33.694 1.00 49.56 70 LYS A CA 1
ATOM 529 C C . LYS A 1 70 ? -30.881 12.530 34.268 1.00 49.56 70 LYS A C 1
ATOM 531 O O . LYS A 1 70 ? -31.840 13.047 33.699 1.00 49.56 70 LYS A O 1
ATOM 536 N N . ASP A 1 71 ? -30.975 11.803 35.375 1.00 53.06 71 ASP A N 1
ATOM 537 C CA . ASP A 1 71 ? -32.122 11.880 36.274 1.00 53.06 71 ASP A CA 1
ATOM 538 C C . ASP A 1 71 ? -32.241 13.324 36.785 1.00 53.06 71 ASP A C 1
ATOM 540 O O . ASP A 1 71 ? -31.406 13.824 37.543 1.00 53.06 71 ASP A O 1
ATOM 544 N N . ASP A 1 72 ? -33.268 14.013 36.296 1.00 60.47 72 ASP A N 1
ATOM 545 C CA . ASP A 1 72 ? -33.744 15.292 36.808 1.00 60.47 72 ASP A CA 1
ATOM 546 C C . ASP A 1 72 ? -34.474 15.034 38.130 1.00 60.47 72 ASP A C 1
ATOM 548 O O . ASP A 1 72 ? -35.689 14.859 38.171 1.00 60.47 72 ASP A O 1
ATOM 552 N N . SER A 1 73 ? -33.732 14.957 39.234 1.00 56.25 73 SER A N 1
ATOM 553 C CA . SER A 1 73 ? -34.336 15.017 40.564 1.00 56.25 73 SER A CA 1
ATOM 554 C C . SER A 1 73 ? -34.354 16.469 41.037 1.00 56.25 73 SER A C 1
ATOM 556 O O . SER A 1 73 ? -33.498 16.914 41.807 1.00 56.25 73 SER A O 1
ATOM 558 N N . GLY A 1 74 ? -35.340 17.220 4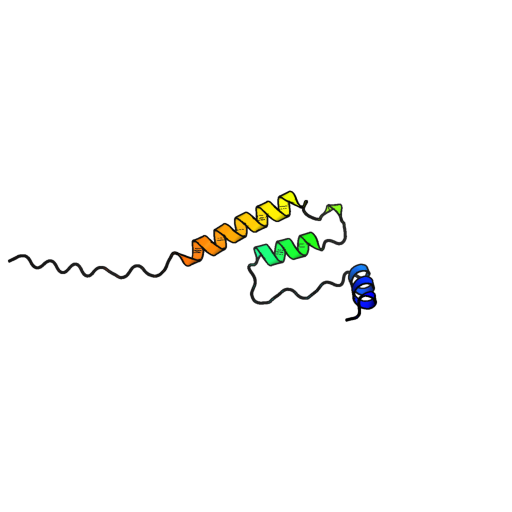0.552 1.00 57.91 74 GLY A N 1
ATOM 559 C CA . GLY A 1 74 ? -35.786 18.430 41.219 1.00 57.91 74 GLY A CA 1
ATOM 560 C C . GLY A 1 74 ? -36.474 18.067 42.534 1.00 57.91 74 GLY A C 1
ATOM 561 O O . GLY A 1 74 ? -37.597 17.577 42.523 1.00 57.91 74 GLY A O 1
ATOM 562 N N . THR A 1 75 ? -35.829 18.363 43.662 1.00 55.53 75 THR A N 1
ATOM 563 C CA . THR A 1 75 ? -36.537 18.561 44.932 1.00 55.53 75 THR A CA 1
ATOM 564 C C . THR A 1 75 ? -36.278 19.988 45.377 1.00 55.53 75 THR A C 1
ATOM 566 O O . THR A 1 75 ? -35.198 20.338 45.853 1.00 55.53 75 THR A O 1
ATOM 569 N N . LYS A 1 76 ? -37.285 20.821 45.142 1.00 51.25 76 LYS A N 1
ATOM 570 C CA . LYS A 1 76 ? -37.492 22.085 45.828 1.00 51.25 76 LYS A CA 1
ATOM 571 C C . LYS A 1 76 ? -38.569 21.822 46.884 1.00 51.25 76 LYS A C 1
ATOM 573 O O . LYS A 1 76 ? -39.505 21.088 46.580 1.00 51.25 76 LYS A O 1
ATOM 578 N N . ASP A 1 77 ? -38.382 22.460 48.038 1.00 54.06 77 ASP A N 1
ATOM 579 C CA . ASP A 1 77 ? -39.207 22.511 49.261 1.00 54.06 77 ASP A CA 1
ATOM 580 C C . ASP A 1 77 ? -38.663 21.699 50.449 1.00 54.06 77 ASP A C 1
ATOM 582 O O . ASP A 1 77 ? -38.617 20.449 50.396 1.00 54.06 77 ASP A O 1
#

Solvent-accessible surface area (backbone atoms only — not comparable to full-atom values): 5093 Å² total; per-residue (Å²): 133,54,75,66,56,49,55,54,35,47,76,71,70,52,71,83,82,80,74,94,85,63,58,69,68,58,57,51,51,54,50,37,67,61,43,87,52,71,87,67,32,68,52,72,69,56,53,48,54,55,51,53,54,48,51,52,53,58,59,63,63,75,72,74,75,75,85,75,81,79,81,83,79,84,81,83,135

Radius of gyration: 22.68 Å; Cα contacts (8 Å, |Δi|>4): 21; chains: 1; bounding box: 53×40×63 Å

pLDDT: mean 85.15, std 17.99, range [45.62, 98.44]

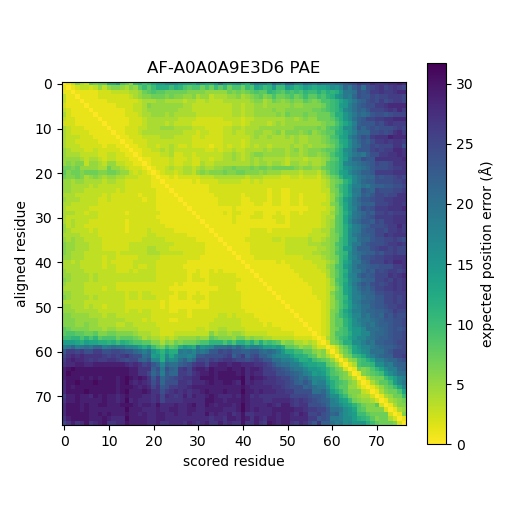Mean predicted aligned error: 10.41 Å

Foldseek 3Di:
DDPVVVVVCLVVVDDDDDDPDDDPLVVVLVVQCSDPDPVSHDDPVVSVVSVVVVVVVVVVVVPDDDDDDPDPPDDDD

Nearest PDB structures (foldseek):
  2j0l-assembly1_A  TM=8.378E-01  e=2.399E-03  Gallus gallus
  6yi8-assembly2_B  TM=8.407E-01  e=2.238E-03  Homo sapiens
  9fpd-assembly1_A  TM=6.955E-01  e=1.929E-02  Homo sapiens
  6het-assembly1_A  TM=6.681E-01  e=2.546E-02  Homo sapiens
  5nk7-assembly1_A  TM=6.757E-01  e=3.362E-02  Homo sapiens